Protein AF-A0A0G4L0I2-F1 (afdb_monomer_lite)

InterPro domains:
  IPR007081 RNA polymerase Rpb1, domain 5 [PF04998] (1-77)
  IPR015700 DNA-directed RNA polymerase III subunit RPC1 [PTHR48446] (1-106)

Structure (mmCIF, N/CA/C/O backbone):
data_AF-A0A0G4L0I2-F1
#
_entry.id   AF-A0A0G4L0I2-F1
#
loop_
_atom_site.group_PDB
_atom_site.id
_atom_site.type_symbol
_atom_site.label_atom_id
_atom_site.label_alt_id
_atom_site.label_comp_id
_atom_site.label_asym_id
_atom_site.label_entity_id
_atom_site.label_seq_id
_atom_site.pdbx_PDB_ins_code
_atom_site.Cartn_x
_atom_site.Cartn_y
_atom_site.Cartn_z
_atom_site.occupancy
_atom_site.B_iso_or_equiv
_atom_site.auth_seq_id
_atom_site.auth_comp_id
_atom_site.auth_asym_id
_atom_site.auth_atom_id
_atom_site.pdbx_PDB_model_num
ATOM 1 N N . MET A 1 1 ? -6.795 -8.796 22.411 1.00 74.06 1 MET A N 1
ATOM 2 C CA . MET A 1 1 ? -8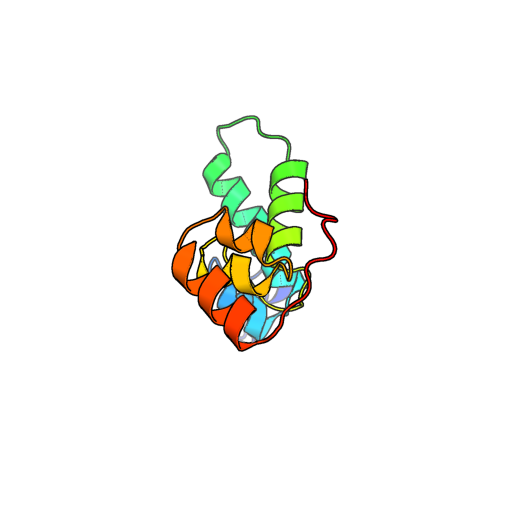.147 -9.149 21.919 1.00 74.06 1 MET A CA 1
ATOM 3 C C . MET A 1 1 ? -8.800 -10.275 22.718 1.00 74.06 1 MET A C 1
ATOM 5 O O . MET A 1 1 ? -9.973 -10.147 23.015 1.00 74.06 1 MET A O 1
ATOM 9 N N . ASN A 1 2 ? -8.076 -11.324 23.131 1.00 85.50 2 ASN A N 1
ATOM 10 C CA . ASN A 1 2 ? -8.668 -12.473 23.847 1.00 85.50 2 ASN A CA 1
ATOM 11 C C . ASN A 1 2 ? -8.648 -12.351 25.385 1.00 85.50 2 ASN A C 1
ATOM 13 O O . ASN A 1 2 ? -8.738 -13.355 26.085 1.00 85.50 2 ASN A O 1
ATOM 17 N N . THR A 1 3 ? -8.479 -11.140 25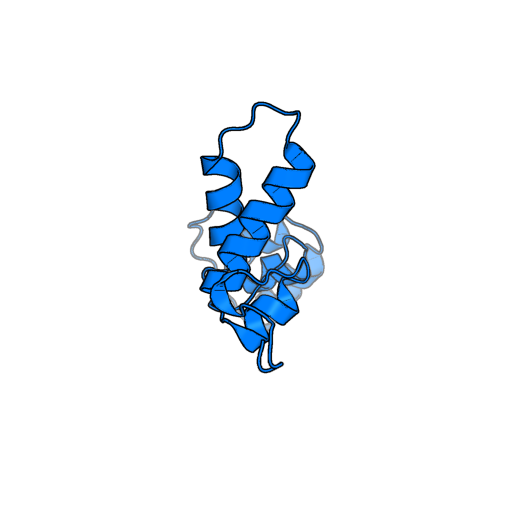.915 1.00 91.44 3 THR A N 1
ATOM 18 C CA . THR A 1 3 ? -8.405 -10.899 27.361 1.00 91.44 3 THR A CA 1
ATOM 19 C C . THR A 1 3 ? -9.791 -10.564 27.894 1.00 91.44 3 THR A C 1
ATOM 21 O O . THR A 1 3 ? -10.479 -9.714 27.330 1.00 91.44 3 THR A O 1
ATOM 24 N N . GLU A 1 4 ? -10.193 -11.208 28.987 1.00 90.62 4 GLU A N 1
ATOM 25 C CA . GLU A 1 4 ? -11.480 -10.957 29.635 1.00 90.62 4 GLU A CA 1
ATOM 26 C C . GLU A 1 4 ? -11.592 -9.487 30.080 1.00 90.62 4 GLU A C 1
ATOM 28 O O . GLU A 1 4 ? -10.661 -8.924 30.656 1.00 90.62 4 GLU A O 1
ATOM 33 N N . GLY A 1 5 ? -12.717 -8.844 29.755 1.00 92.19 5 GLY A N 1
ATOM 34 C CA . GLY A 1 5 ? -12.946 -7.415 30.005 1.00 92.19 5 GLY A CA 1
ATOM 35 C C . GLY A 1 5 ? -12.460 -6.459 28.905 1.00 92.19 5 GLY A C 1
ATOM 36 O O . GLY A 1 5 ? -12.729 -5.264 29.003 1.00 92.19 5 GLY A O 1
ATOM 37 N N . VAL A 1 6 ? -11.798 -6.947 27.846 1.00 92.25 6 VAL A N 1
ATOM 38 C CA . VAL A 1 6 ? -11.371 -6.125 26.695 1.00 92.25 6 VAL A CA 1
ATOM 39 C C . VAL A 1 6 ? -12.318 -6.317 25.507 1.00 92.25 6 VAL A C 1
ATOM 41 O O . VAL A 1 6 ? -12.531 -7.437 25.048 1.00 92.25 6 VAL A O 1
ATOM 44 N N . ASP A 1 7 ? -12.843 -5.218 24.956 1.00 91.75 7 ASP A N 1
ATOM 45 C CA . ASP A 1 7 ? -13.634 -5.240 23.718 1.00 91.75 7 ASP A CA 1
ATOM 46 C C . ASP A 1 7 ? -12.712 -5.325 22.490 1.00 91.75 7 ASP A C 1
ATOM 48 O O . ASP A 1 7 ? -12.191 -4.324 21.984 1.00 91.75 7 ASP A O 1
ATOM 52 N N . GLY A 1 8 ? -12.507 -6.549 21.999 1.00 88.94 8 GLY A N 1
ATOM 53 C CA . GLY A 1 8 ? -11.671 -6.815 20.829 1.00 88.94 8 GLY A CA 1
ATOM 54 C C . GLY A 1 8 ? -12.153 -6.133 19.544 1.00 88.94 8 GLY A C 1
ATOM 55 O O . GLY A 1 8 ? -11.326 -5.855 18.683 1.00 88.94 8 GLY A O 1
ATOM 56 N N . THR A 1 9 ? -13.446 -5.805 19.422 1.00 88.19 9 THR A N 1
ATOM 57 C CA . THR A 1 9 ? -14.007 -5.191 18.201 1.00 88.19 9 THR A CA 1
ATOM 58 C C . THR A 1 9 ? -13.676 -3.708 18.060 1.00 88.19 9 THR A C 1
ATOM 60 O O . THR A 1 9 ? -13.738 -3.165 16.960 1.00 88.19 9 THR A O 1
ATOM 63 N N . LYS A 1 10 ? -13.301 -3.056 19.166 1.00 89.12 10 LYS A N 1
ATOM 64 C CA . LYS A 1 10 ? -12.934 -1.633 19.216 1.00 89.12 10 LYS A CA 1
ATOM 65 C C . LYS A 1 10 ? -11.447 -1.398 19.447 1.00 89.12 10 LYS A C 1
ATOM 67 O O . LYS A 1 10 ? -11.019 -0.254 19.555 1.00 89.12 10 LYS A O 1
ATOM 72 N N . THR A 1 11 ? -10.665 -2.465 19.577 1.00 91.56 11 THR A N 1
ATOM 73 C CA . THR A 1 11 ? -9.225 -2.347 19.799 1.00 91.56 11 THR A CA 1
ATOM 74 C C . THR A 1 11 ? -8.534 -1.991 18.480 1.00 91.56 11 THR A C 1
ATOM 76 O O . THR A 1 11 ? -8.728 -2.686 17.486 1.00 91.56 11 THR A O 1
ATOM 79 N N . SER A 1 12 ? -7.707 -0.945 18.480 1.00 91.19 12 SER A N 1
ATOM 80 C CA . SER A 1 12 ? -6.862 -0.540 17.350 1.00 91.19 12 SER A CA 1
ATOM 81 C C . SER A 1 12 ? -5.372 -0.636 17.706 1.00 91.19 12 SER A C 1
ATOM 83 O O . SER A 1 12 ? -5.000 -0.738 18.876 1.00 91.19 12 SER A O 1
ATOM 85 N N . THR A 1 13 ? -4.515 -0.637 16.685 1.00 93.12 13 THR A N 1
ATOM 86 C CA . THR A 1 13 ? -3.051 -0.565 16.803 1.00 93.12 13 THR A CA 1
ATOM 87 C C . THR A 1 13 ? -2.534 0.422 15.762 1.00 93.12 13 THR A C 1
ATOM 89 O O . THR A 1 13 ? -3.086 0.491 14.663 1.00 93.12 13 THR A O 1
ATOM 92 N N . ASN A 1 14 ? -1.472 1.153 16.097 1.00 93.62 14 ASN A N 1
ATOM 93 C CA . ASN A 1 14 ? -0.757 2.021 15.159 1.00 93.62 14 ASN A CA 1
ATOM 94 C C . ASN A 1 14 ? 0.280 1.246 14.322 1.00 93.62 14 ASN A C 1
ATOM 96 O O . ASN A 1 14 ? 0.902 1.783 13.405 1.00 93.62 14 ASN A O 1
ATOM 100 N N . ASN A 1 15 ? 0.489 -0.040 14.620 1.00 95.56 15 ASN A N 1
ATOM 101 C CA . ASN A 1 15 ? 1.388 -0.889 13.860 1.00 95.56 15 ASN A CA 1
ATOM 102 C C . ASN A 1 15 ? 0.648 -1.555 12.691 1.00 95.56 15 ASN A C 1
ATOM 104 O O . ASN A 1 15 ? -0.029 -2.572 12.840 1.00 95.56 15 ASN A O 1
ATOM 108 N N . VAL A 1 16 ? 0.849 -1.006 11.493 1.00 95.00 16 VAL A N 1
ATOM 109 C CA . VAL A 1 16 ? 0.258 -1.509 10.241 1.00 95.00 16 VAL A CA 1
ATOM 110 C C . VAL A 1 16 ? 0.630 -2.970 9.956 1.00 95.00 16 VAL A C 1
ATOM 112 O O . VAL A 1 16 ? -0.193 -3.730 9.447 1.00 95.00 16 VAL A O 1
ATOM 115 N N . MET A 1 17 ? 1.858 -3.385 10.280 1.00 95.25 17 MET A N 1
ATOM 116 C CA . MET A 1 17 ? 2.315 -4.754 10.014 1.00 95.25 17 MET A CA 1
ATOM 117 C C . MET A 1 17 ? 1.644 -5.755 10.955 1.00 95.25 17 MET A C 1
ATOM 119 O O . MET A 1 17 ? 1.232 -6.824 10.519 1.00 95.25 17 MET A O 1
ATOM 123 N N . GLU A 1 18 ? 1.459 -5.382 12.221 1.00 95.00 18 GLU A N 1
ATOM 124 C CA . GLU A 1 18 ? 0.703 -6.188 13.183 1.00 95.00 18 GLU A CA 1
ATOM 125 C C . GLU A 1 18 ? -0.773 -6.297 12.778 1.00 95.00 18 GLU A C 1
ATOM 127 O O . GLU A 1 18 ? -1.337 -7.392 12.774 1.00 95.00 18 GLU A O 1
ATOM 132 N N . ALA A 1 19 ? -1.388 -5.183 12.363 1.00 94.56 19 ALA A N 1
ATOM 133 C CA . ALA A 1 19 ? -2.756 -5.183 11.852 1.00 94.56 19 ALA A CA 1
ATOM 134 C C . ALA A 1 19 ? -2.906 -6.125 10.646 1.00 94.56 19 ALA A C 1
ATOM 136 O O . ALA A 1 19 ? -3.855 -6.907 10.590 1.00 94.56 19 ALA A O 1
ATOM 137 N N . ARG A 1 20 ? -1.935 -6.117 9.722 1.00 95.44 20 ARG A N 1
ATOM 138 C CA . ARG A 1 20 ? -1.892 -7.052 8.589 1.00 95.44 20 ARG A CA 1
ATOM 139 C C . ARG A 1 20 ? -1.842 -8.507 9.051 1.00 95.44 20 ARG A C 1
ATOM 141 O O . ARG A 1 20 ? -2.571 -9.332 8.509 1.00 95.44 20 ARG A O 1
ATOM 148 N N . ASP A 1 21 ? -0.979 -8.819 10.012 1.00 95.00 21 ASP A N 1
ATOM 149 C CA . ASP A 1 21 ? -0.707 -10.198 10.423 1.00 95.00 21 ASP A CA 1
ATOM 150 C C . ASP A 1 21 ? -1.852 -10.803 11.257 1.00 95.00 21 ASP A C 1
ATOM 152 O O . ASP A 1 21 ? -2.107 -12.003 11.164 1.00 95.00 21 ASP A O 1
ATOM 156 N N . ILE A 1 22 ? -2.567 -9.985 12.039 1.00 94.31 22 ILE A N 1
ATOM 157 C CA . ILE A 1 22 ? -3.661 -10.441 12.912 1.00 94.31 22 ILE A CA 1
ATOM 158 C C . ILE A 1 22 ? -5.040 -10.307 12.253 1.00 94.31 22 ILE A C 1
ATOM 160 O O . ILE A 1 22 ? -5.868 -11.208 12.381 1.00 94.31 22 ILE A O 1
ATOM 164 N N . LEU A 1 23 ? -5.306 -9.188 11.570 1.00 93.69 23 LEU A N 1
ATOM 165 C CA . LEU A 1 23 ? -6.631 -8.840 11.034 1.00 93.69 23 LEU A CA 1
ATOM 166 C C . LEU A 1 23 ? -6.711 -8.907 9.501 1.00 93.69 23 LEU A C 1
ATOM 168 O O . LEU A 1 23 ? -7.809 -8.935 8.946 1.00 93.69 23 LEU A O 1
ATOM 172 N N . GLY A 1 24 ? -5.572 -8.957 8.807 1.00 95.50 24 GLY A N 1
ATOM 173 C CA . GLY A 1 24 ? -5.496 -9.067 7.351 1.00 95.50 24 GLY A CA 1
ATOM 174 C C . GLY A 1 24 ? -5.245 -7.743 6.623 1.00 95.50 24 GLY A C 1
ATOM 175 O O . GLY A 1 24 ? -5.124 -6.669 7.214 1.00 95.50 24 GLY A O 1
ATOM 176 N N . ILE A 1 25 ? -5.152 -7.826 5.292 1.00 96.56 25 ILE A N 1
ATOM 177 C CA . ILE A 1 25 ? -4.705 -6.708 4.446 1.00 96.56 25 ILE A CA 1
ATOM 178 C C . ILE A 1 25 ? -5.672 -5.514 4.445 1.00 96.56 25 ILE A C 1
ATOM 180 O O . ILE A 1 25 ? -5.227 -4.371 4.412 1.00 96.56 25 ILE A O 1
ATOM 184 N N . GLU A 1 26 ? -6.980 -5.755 4.554 1.00 96.06 26 GLU A N 1
ATOM 185 C CA . GLU A 1 26 ? -7.989 -4.685 4.554 1.00 96.06 26 GLU A CA 1
ATOM 186 C C . GLU A 1 26 ? -7.978 -3.878 5.860 1.00 96.06 26 GLU A C 1
ATOM 188 O O . GLU A 1 26 ? -8.175 -2.658 5.863 1.00 96.06 26 GLU A O 1
ATOM 193 N N . ALA A 1 27 ? -7.675 -4.548 6.976 1.00 94.94 27 ALA A N 1
ATOM 194 C CA . ALA A 1 27 ? -7.431 -3.874 8.242 1.00 94.94 27 ALA A CA 1
ATOM 195 C C . ALA A 1 27 ? -6.176 -3.001 8.140 1.00 94.94 27 ALA A C 1
ATOM 197 O O . ALA A 1 27 ? -6.232 -1.826 8.485 1.00 94.94 27 ALA A O 1
ATOM 198 N N . ALA A 1 28 ? -5.088 -3.526 7.565 1.00 96.31 28 ALA A N 1
ATOM 199 C CA . ALA A 1 28 ? -3.868 -2.754 7.337 1.00 96.31 28 ALA A CA 1
ATOM 200 C C . ALA A 1 28 ? -4.102 -1.528 6.436 1.00 96.31 28 ALA A C 1
ATOM 202 O O . ALA A 1 28 ? -3.618 -0.443 6.752 1.00 96.31 28 ALA A O 1
ATOM 203 N N . ARG A 1 29 ? -4.883 -1.664 5.354 1.00 96.62 29 ARG A N 1
ATOM 204 C CA . ARG A 1 29 ? -5.281 -0.551 4.473 1.00 96.62 29 ARG A CA 1
ATOM 205 C C . ARG A 1 29 ? -6.012 0.545 5.250 1.00 96.62 29 ARG A C 1
ATOM 207 O O . ARG A 1 29 ? -5.676 1.723 5.132 1.00 96.62 29 ARG A O 1
ATOM 214 N N . SER A 1 30 ? -6.978 0.149 6.076 1.00 95.19 30 SER A N 1
ATOM 215 C CA . SER A 1 30 ? -7.753 1.076 6.905 1.00 95.19 30 SER A CA 1
ATOM 216 C C . SER A 1 30 ? -6.881 1.758 7.964 1.00 95.19 30 SER A C 1
ATOM 218 O O . SER A 1 30 ? -6.994 2.968 8.147 1.00 95.19 30 SER A O 1
ATOM 220 N N . THR A 1 31 ? -5.965 1.018 8.599 1.00 95.88 31 THR A N 1
ATOM 221 C CA . THR A 1 31 ? -4.980 1.571 9.538 1.00 95.88 31 THR A CA 1
ATOM 222 C C . THR A 1 31 ? -4.084 2.600 8.851 1.00 95.88 31 THR A C 1
ATOM 224 O O . THR A 1 31 ? -3.955 3.702 9.360 1.00 95.88 31 THR A O 1
ATOM 227 N N . ILE A 1 32 ? -3.534 2.315 7.662 1.00 95.56 32 ILE A N 1
ATOM 228 C CA . ILE A 1 32 ? -2.704 3.281 6.913 1.00 95.56 32 ILE A CA 1
ATOM 229 C C . ILE A 1 32 ? -3.475 4.581 6.652 1.00 95.56 32 ILE A C 1
ATOM 231 O O . ILE A 1 32 ? -2.960 5.665 6.916 1.00 95.56 32 ILE A O 1
ATOM 235 N N . ALA A 1 33 ? -4.706 4.486 6.143 1.00 94.44 33 ALA A N 1
ATOM 236 C CA . ALA A 1 33 ? -5.510 5.668 5.840 1.00 94.44 33 ALA A CA 1
ATOM 237 C C . ALA A 1 33 ? -5.830 6.492 7.099 1.00 94.44 33 ALA A C 1
ATOM 239 O O . ALA A 1 33 ? -5.817 7.722 7.041 1.00 94.44 33 ALA A O 1
ATOM 240 N N . HIS A 1 34 ? -6.095 5.822 8.223 1.00 93.69 34 HIS A N 1
ATOM 241 C CA . HIS A 1 34 ? -6.361 6.472 9.502 1.00 93.69 34 HIS A CA 1
ATOM 242 C C . HIS A 1 34 ? -5.124 7.193 10.043 1.00 93.69 34 HIS A C 1
ATOM 244 O O . HIS A 1 34 ? -5.194 8.392 10.285 1.00 93.69 34 HIS A O 1
ATOM 250 N N . GLU A 1 35 ? -3.986 6.503 10.139 1.00 94.44 35 GLU A N 1
ATOM 251 C CA . GLU A 1 35 ? -2.738 7.059 10.679 1.00 94.44 35 GLU A CA 1
ATOM 252 C C . GLU A 1 35 ? -2.239 8.250 9.850 1.00 94.44 35 GLU A C 1
ATOM 254 O O . GLU A 1 35 ? -1.837 9.276 10.397 1.00 94.44 35 GLU A O 1
ATOM 259 N N . ILE A 1 36 ? -2.302 8.164 8.514 1.00 92.88 36 ILE A N 1
ATOM 260 C CA . ILE A 1 36 ? -1.930 9.302 7.663 1.00 92.88 36 ILE A CA 1
ATOM 261 C C . ILE A 1 36 ? -2.921 10.457 7.861 1.00 92.88 36 ILE A C 1
ATOM 263 O O . ILE A 1 36 ? -2.501 11.609 7.925 1.00 92.88 36 ILE A O 1
ATOM 267 N N . GLY A 1 37 ? -4.217 10.164 7.994 1.00 91.50 37 GLY A N 1
ATOM 268 C CA . GLY A 1 37 ? -5.237 11.168 8.295 1.00 91.50 37 GLY A CA 1
ATOM 269 C C . GLY A 1 37 ? -4.996 11.887 9.624 1.00 91.50 37 GLY A C 1
ATOM 270 O O . GLY A 1 37 ? -5.116 13.107 9.674 1.00 91.50 37 GLY A O 1
ATOM 271 N N . GLU A 1 38 ? -4.597 11.164 10.674 1.00 91.81 38 GLU A N 1
ATOM 272 C CA . GLU A 1 38 ? -4.261 11.761 11.973 1.00 91.81 38 GLU A CA 1
ATOM 273 C C . GLU A 1 38 ? -3.038 12.683 11.882 1.00 91.81 38 GLU A C 1
ATOM 275 O O . GLU A 1 38 ? -3.052 13.785 12.428 1.00 91.81 38 GLU A O 1
ATOM 280 N N . VAL A 1 39 ? -2.001 12.284 11.137 1.00 91.25 39 VAL A N 1
ATOM 281 C CA . VAL A 1 39 ? -0.802 13.117 10.927 1.00 91.25 39 VAL A CA 1
ATOM 282 C C . VAL A 1 39 ? -1.107 14.355 10.079 1.00 91.25 39 VAL A C 1
ATOM 284 O O . VAL A 1 39 ? -0.520 15.416 10.292 1.00 91.25 39 VAL A O 1
ATOM 287 N N . MET A 1 40 ? -2.013 14.234 9.110 1.00 87.69 40 MET A N 1
ATOM 288 C CA . MET A 1 40 ? -2.359 15.308 8.178 1.00 87.69 40 MET A CA 1
ATOM 289 C C . MET A 1 40 ? -3.475 16.231 8.691 1.00 87.69 40 MET A C 1
ATOM 291 O O . MET A 1 40 ? -3.833 17.160 7.980 1.00 87.69 40 MET A O 1
ATOM 295 N N . GLY A 1 41 ? -4.015 16.010 9.896 1.00 76.50 41 GLY A N 1
ATOM 296 C CA . GLY A 1 41 ? -5.316 16.532 10.343 1.00 76.50 41 GLY A CA 1
ATOM 297 C C . GLY A 1 41 ? -5.555 18.048 10.260 1.00 76.50 41 GLY A C 1
ATOM 298 O O . GLY A 1 41 ? -6.689 18.457 10.034 1.00 76.50 41 GLY A O 1
ATOM 299 N N . ASP A 1 42 ? -4.523 18.886 10.386 1.00 78.81 42 ASP A N 1
ATOM 300 C CA . ASP A 1 42 ? -4.667 20.349 10.242 1.00 78.81 42 ASP A CA 1
ATOM 301 C C . ASP A 1 42 ? -4.603 20.830 8.780 1.00 78.81 42 ASP A C 1
ATOM 303 O O . ASP A 1 42 ? -4.810 22.009 8.485 1.00 78.81 42 ASP A O 1
ATOM 307 N N . MET A 1 43 ? -4.297 19.932 7.844 1.00 79.50 43 MET A N 1
ATOM 308 C CA . MET A 1 43 ? -4.277 20.207 6.415 1.00 79.50 43 MET A CA 1
ATOM 309 C C . MET A 1 43 ? -5.601 19.741 5.809 1.00 79.50 43 MET A C 1
ATOM 311 O O . MET A 1 43 ? -5.959 18.571 5.903 1.00 79.50 43 MET A O 1
ATOM 315 N N . ASP A 1 44 ? -6.321 20.661 5.164 1.00 83.44 44 ASP A N 1
ATOM 316 C CA . ASP A 1 44 ? -7.607 20.430 4.486 1.00 83.44 44 ASP A CA 1
ATOM 317 C C . ASP A 1 44 ? -7.425 19.591 3.200 1.00 83.44 44 ASP A C 1
ATOM 319 O O . ASP A 1 44 ? -7.622 20.049 2.074 1.00 83.44 44 ASP A O 1
ATOM 323 N N . ILE A 1 45 ? -6.926 18.364 3.364 1.00 89.00 45 ILE A N 1
ATOM 324 C CA . ILE A 1 45 ? -6.659 17.400 2.300 1.00 89.00 45 ILE A CA 1
ATOM 325 C C . ILE A 1 45 ? -7.887 16.511 2.145 1.00 89.00 45 ILE A C 1
ATOM 327 O O . ILE A 1 45 ? -8.377 15.916 3.104 1.00 89.00 45 ILE A O 1
ATOM 331 N N . ASP A 1 46 ? -8.353 16.358 0.907 1.00 90.75 46 ASP A N 1
ATOM 332 C CA . ASP A 1 46 ? -9.474 15.473 0.615 1.00 90.75 46 ASP A CA 1
ATOM 333 C C . ASP A 1 46 ? -9.147 14.012 1.014 1.00 90.75 46 ASP A C 1
ATOM 335 O O . ASP A 1 46 ? -8.129 13.465 0.561 1.00 90.75 46 ASP A O 1
ATOM 339 N N . PRO A 1 47 ? -10.013 13.334 1.797 1.00 88.31 47 PRO A N 1
ATOM 340 C CA . PRO A 1 47 ? -9.802 11.953 2.236 1.00 88.31 47 PRO A CA 1
ATOM 341 C C . PRO A 1 47 ? -9.541 10.958 1.098 1.00 88.31 47 PRO A C 1
ATOM 343 O O . PRO A 1 47 ? -8.879 9.937 1.305 1.00 88.31 47 PRO A O 1
ATOM 346 N N . ARG A 1 48 ? -10.015 11.252 -0.121 1.00 92.44 48 ARG A N 1
ATOM 347 C CA . ARG A 1 48 ? -9.800 10.416 -1.311 1.00 92.44 48 ARG A CA 1
ATOM 348 C C . ARG A 1 48 ? -8.321 10.243 -1.647 1.00 92.44 48 ARG A C 1
ATOM 350 O O . ARG A 1 48 ? -7.941 9.190 -2.151 1.00 92.44 48 ARG A O 1
ATOM 357 N N . HIS A 1 49 ? -7.472 11.224 -1.341 1.00 92.38 49 HIS A N 1
ATOM 358 C CA . HIS A 1 49 ? -6.029 11.107 -1.562 1.00 92.38 49 HIS A CA 1
ATOM 359 C C . HIS A 1 49 ? -5.390 10.071 -0.631 1.00 92.38 49 HIS A C 1
ATOM 361 O O . HIS A 1 49 ? -4.547 9.287 -1.064 1.00 92.38 49 HIS A O 1
ATOM 367 N N . MET A 1 50 ? -5.810 10.043 0.636 1.00 92.38 50 MET A N 1
ATOM 368 C CA . MET A 1 50 ? -5.275 9.114 1.637 1.00 92.38 50 MET A CA 1
ATOM 369 C C . MET A 1 50 ? -5.767 7.693 1.383 1.00 92.38 50 MET A C 1
ATOM 371 O O . MET A 1 50 ? -4.992 6.744 1.475 1.00 92.38 50 MET A O 1
ATOM 375 N N . GLN A 1 51 ? -7.030 7.559 0.973 1.00 93.06 51 GLN A N 1
ATOM 376 C CA . GLN A 1 51 ? -7.593 6.282 0.539 1.00 93.06 51 GLN A CA 1
ATOM 377 C C . GLN A 1 51 ? -6.847 5.729 -0.678 1.00 93.06 51 GLN A C 1
ATOM 379 O O . GLN A 1 51 ? -6.393 4.591 -0.635 1.00 93.06 51 GLN A O 1
ATOM 384 N N . LEU A 1 52 ? -6.622 6.549 -1.711 1.00 94.69 52 LEU A N 1
ATOM 385 C CA . LEU A 1 52 ? -5.876 6.128 -2.897 1.00 94.69 52 LEU A CA 1
ATOM 386 C C . LEU A 1 52 ? -4.454 5.668 -2.548 1.00 94.69 52 LEU A C 1
ATOM 388 O O . LEU A 1 52 ? -3.981 4.661 -3.071 1.00 94.69 52 LEU A O 1
ATOM 392 N N . LEU A 1 53 ? -3.766 6.392 -1.663 1.00 94.00 53 LEU A N 1
ATOM 393 C CA . LEU A 1 53 ? -2.430 6.011 -1.214 1.00 94.00 53 LEU A CA 1
ATOM 394 C C . LEU A 1 53 ? -2.446 4.666 -0.473 1.00 94.00 53 LEU A C 1
ATOM 396 O O . LEU A 1 53 ? -1.627 3.797 -0.775 1.00 94.00 53 LEU A O 1
ATOM 400 N N . ALA A 1 54 ? -3.391 4.468 0.448 1.00 94.81 54 ALA A N 1
ATOM 401 C CA . ALA A 1 54 ? -3.543 3.209 1.171 1.00 94.81 54 ALA A CA 1
ATOM 402 C C . ALA A 1 54 ? -3.844 2.030 0.226 1.00 94.81 54 ALA A C 1
ATOM 404 O O . ALA A 1 54 ? -3.268 0.950 0.386 1.00 94.81 54 ALA A O 1
ATOM 405 N N . ASP A 1 55 ? -4.674 2.244 -0.797 1.00 94.88 55 ASP A N 1
ATOM 406 C CA . ASP A 1 55 ? -4.994 1.237 -1.813 1.00 94.88 55 ASP A CA 1
ATOM 407 C C . ASP A 1 55 ? -3.743 0.861 -2.626 1.00 94.88 55 ASP A C 1
ATOM 409 O O . ASP A 1 55 ? -3.417 -0.318 -2.782 1.00 94.88 55 ASP A O 1
ATOM 413 N N . VAL A 1 56 ? -2.968 1.853 -3.082 1.00 93.31 56 VAL A N 1
ATOM 414 C CA . VAL A 1 56 ? -1.709 1.627 -3.819 1.00 93.31 56 VAL A CA 1
ATOM 415 C C . VAL A 1 56 ? -0.670 0.896 -2.964 1.00 93.31 56 VAL A C 1
ATOM 417 O O . VAL A 1 56 ? 0.103 0.093 -3.483 1.00 93.31 56 VAL A O 1
ATOM 420 N N . MET A 1 57 ? -0.653 1.123 -1.654 1.00 94.31 57 MET A N 1
ATOM 421 C CA . MET A 1 57 ? 0.251 0.418 -0.745 1.00 94.31 57 MET A CA 1
ATOM 422 C C . MET A 1 57 ? -0.162 -1.034 -0.469 1.00 94.31 57 MET A C 1
ATOM 424 O O . MET A 1 57 ? 0.667 -1.793 0.025 1.00 94.31 57 MET A O 1
ATOM 428 N N . THR A 1 58 ? -1.402 -1.444 -0.766 1.00 94.69 58 THR A N 1
ATOM 429 C CA . THR A 1 58 ? -1.952 -2.742 -0.320 1.00 94.69 58 THR A CA 1
ATOM 430 C C . THR A 1 58 ? -2.545 -3.626 -1.425 1.00 94.69 58 THR A C 1
ATOM 432 O O . THR A 1 58 ? -2.777 -4.812 -1.186 1.00 94.69 58 THR A O 1
ATOM 435 N N . TYR A 1 59 ? -2.727 -3.125 -2.655 1.00 93.19 59 TYR A N 1
ATOM 436 C CA . TYR A 1 59 ? -3.422 -3.852 -3.736 1.00 93.19 59 TYR A CA 1
ATOM 437 C C . TYR A 1 59 ? -2.807 -5.207 -4.131 1.00 93.19 59 TYR A C 1
ATOM 439 O O . TYR A 1 59 ? -3.510 -6.058 -4.672 1.00 93.19 59 TYR A O 1
ATOM 447 N N . LYS A 1 60 ? -1.507 -5.436 -3.884 1.00 90.75 60 LYS A N 1
ATOM 448 C CA . LYS A 1 60 ? -0.842 -6.726 -4.166 1.00 90.75 60 LYS A CA 1
ATOM 449 C C . LYS A 1 60 ? -1.055 -7.785 -3.075 1.00 90.75 60 LYS A C 1
ATOM 451 O O . LYS A 1 60 ? -0.506 -8.877 -3.184 1.00 90.75 60 LYS A O 1
ATOM 456 N N . GLY A 1 61 ? -1.827 -7.485 -2.029 1.00 90.19 61 GLY A N 1
ATOM 457 C CA . GLY A 1 61 ? -2.048 -8.395 -0.899 1.00 90.19 61 GLY A CA 1
ATOM 458 C C . GLY A 1 61 ? -0.934 -8.370 0.154 1.00 90.19 61 GLY A C 1
ATOM 459 O O . GLY A 1 61 ? -1.002 -9.096 1.141 1.00 90.19 61 GLY A O 1
ATOM 460 N N . GLU A 1 62 ? 0.072 -7.516 -0.020 1.00 92.19 62 GLU A N 1
ATOM 461 C CA . GLU A 1 62 ? 1.103 -7.217 0.971 1.00 92.19 62 GLU A CA 1
ATOM 462 C C . GLU A 1 62 ? 1.238 -5.699 1.136 1.00 92.19 62 GLU A C 1
ATOM 464 O O . GLU A 1 62 ? 0.911 -4.937 0.228 1.00 92.19 62 GLU A O 1
ATOM 469 N N . VAL A 1 63 ? 1.713 -5.258 2.303 1.00 93.31 63 VAL A N 1
ATOM 470 C CA . VAL A 1 63 ? 1.966 -3.838 2.573 1.00 93.31 63 VAL A CA 1
ATOM 471 C C . VAL A 1 63 ? 3.298 -3.453 1.934 1.00 93.31 63 VAL A C 1
ATOM 473 O O . VAL A 1 63 ? 4.368 -3.844 2.403 1.00 93.31 63 VAL A O 1
ATOM 476 N N . LEU A 1 64 ? 3.226 -2.687 0.851 1.00 92.81 64 LEU A N 1
ATOM 477 C CA . LEU A 1 64 ? 4.370 -2.177 0.109 1.00 92.81 64 LEU A CA 1
ATOM 478 C C . LEU A 1 64 ? 4.573 -0.696 0.433 1.00 92.81 64 LEU A C 1
ATOM 480 O O . LEU A 1 64 ? 3.729 0.148 0.142 1.00 92.81 64 LEU A O 1
ATOM 484 N N . GLY A 1 65 ? 5.721 -0.369 1.025 1.00 89.44 65 GLY A N 1
ATOM 485 C CA . GLY A 1 65 ? 6.089 1.021 1.296 1.00 89.44 65 GLY A CA 1
ATOM 486 C C . GLY A 1 65 ? 6.409 1.804 0.019 1.00 89.44 65 GLY A C 1
ATOM 487 O O . GLY A 1 65 ? 6.931 1.246 -0.945 1.00 89.44 65 GLY A O 1
ATOM 488 N N . ILE A 1 66 ? 6.197 3.122 0.034 1.00 89.06 66 ILE A N 1
ATOM 489 C CA . ILE A 1 66 ? 6.602 4.027 -1.056 1.00 89.06 66 ILE A CA 1
ATOM 490 C C . ILE A 1 66 ? 8.103 4.330 -0.944 1.00 89.06 66 ILE A C 1
ATOM 492 O O . ILE A 1 66 ? 8.541 5.417 -0.586 1.00 89.06 66 ILE A O 1
ATOM 496 N N . THR A 1 67 ? 8.912 3.304 -1.187 1.00 87.25 67 THR A N 1
ATOM 497 C CA . THR A 1 67 ? 10.379 3.369 -1.205 1.00 87.25 67 THR A CA 1
ATOM 498 C C . THR A 1 67 ? 10.893 2.656 -2.449 1.00 87.25 67 THR A C 1
ATOM 500 O O . THR A 1 67 ? 10.159 1.881 -3.063 1.00 87.25 67 THR A O 1
ATOM 503 N N . ARG A 1 68 ? 12.176 2.824 -2.789 1.00 80.69 68 ARG A N 1
ATOM 504 C CA . ARG A 1 68 ? 12.820 2.109 -3.910 1.00 80.69 68 ARG A CA 1
ATOM 505 C C . ARG A 1 68 ? 12.599 0.588 -3.899 1.00 80.69 68 ARG A C 1
ATOM 507 O O . ARG A 1 68 ? 12.470 -0.041 -4.946 1.00 80.69 68 ARG A O 1
ATOM 514 N N . PHE A 1 69 ? 12.513 -0.015 -2.713 1.00 82.62 69 PHE A N 1
ATOM 515 C CA . PHE A 1 69 ? 12.303 -1.457 -2.558 1.00 82.62 69 PHE A CA 1
AT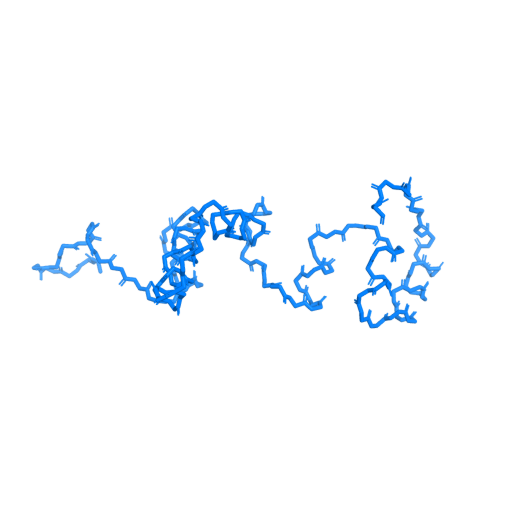OM 516 C C . PHE A 1 69 ? 10.833 -1.866 -2.693 1.00 82.62 69 PHE A C 1
ATOM 518 O O . PHE A 1 69 ? 10.549 -2.977 -3.126 1.00 82.62 69 PHE A O 1
ATOM 525 N N . GLY A 1 70 ? 9.897 -0.990 -2.323 1.00 82.94 70 GLY A N 1
ATOM 526 C CA . GLY A 1 70 ? 8.470 -1.261 -2.497 1.00 82.94 70 GLY A CA 1
ATOM 527 C C . GLY A 1 70 ? 7.997 -0.977 -3.921 1.00 82.94 70 GLY A C 1
ATOM 528 O O . GLY A 1 70 ? 7.297 -1.799 -4.502 1.00 82.94 70 GLY A O 1
ATOM 529 N N . LEU A 1 71 ? 8.459 0.114 -4.540 1.00 82.81 71 LEU A N 1
ATOM 530 C CA . LEU A 1 71 ? 8.097 0.480 -5.916 1.00 82.81 71 LEU A CA 1
ATOM 531 C C . LEU A 1 71 ? 8.575 -0.545 -6.949 1.00 82.81 71 LEU A C 1
ATOM 533 O O . LEU A 1 71 ? 7.822 -0.882 -7.863 1.00 82.81 71 LEU A O 1
ATOM 537 N N . SER A 1 72 ? 9.773 -1.106 -6.759 1.00 80.75 72 SER A N 1
ATOM 538 C CA . SER A 1 72 ? 10.299 -2.200 -7.593 1.00 80.75 72 SER A CA 1
ATOM 539 C C . SER A 1 72 ? 9.491 -3.495 -7.499 1.00 80.75 72 SER A C 1
ATOM 541 O O . SER A 1 72 ? 9.551 -4.310 -8.413 1.00 80.75 72 SER A O 1
ATOM 543 N N . LYS A 1 73 ? 8.702 -3.678 -6.432 1.00 80.88 73 LYS A N 1
ATOM 544 C CA . LYS A 1 73 ? 7.731 -4.772 -6.316 1.00 80.88 73 LYS A CA 1
ATOM 545 C C . LYS A 1 73 ? 6.346 -4.405 -6.840 1.00 80.88 73 LYS A C 1
ATOM 547 O O . LYS A 1 73 ? 5.570 -5.304 -7.151 1.00 80.88 73 LYS A O 1
ATOM 552 N N . MET A 1 74 ? 6.005 -3.119 -6.934 1.00 78.81 74 MET A N 1
ATOM 553 C CA . MET A 1 74 ? 4.701 -2.659 -7.426 1.00 78.81 74 MET A CA 1
ATOM 554 C C . MET A 1 74 ? 4.615 -2.708 -8.956 1.00 78.81 74 MET A C 1
ATOM 556 O O . MET A 1 74 ? 3.617 -3.193 -9.495 1.00 78.81 74 MET A O 1
ATOM 560 N N . ARG A 1 75 ? 5.650 -2.237 -9.659 1.00 78.25 75 ARG A N 1
ATOM 561 C CA . ARG A 1 75 ? 5.625 -2.055 -11.119 1.00 78.25 75 ARG A CA 1
ATOM 562 C C . ARG A 1 75 ? 6.612 -2.966 -11.836 1.00 78.25 75 ARG A C 1
ATOM 564 O O . ARG A 1 75 ? 7.703 -3.203 -11.334 1.00 78.25 75 ARG A O 1
ATOM 571 N N . ASP A 1 76 ? 6.241 -3.390 -13.042 1.00 76.50 76 ASP A N 1
ATOM 572 C CA . ASP A 1 76 ? 7.047 -4.315 -13.852 1.00 76.50 76 ASP A CA 1
ATOM 573 C C . ASP A 1 76 ? 7.825 -3.623 -14.991 1.00 76.50 76 ASP A C 1
ATOM 575 O O . ASP A 1 76 ? 8.702 -4.237 -15.599 1.00 76.50 76 ASP A O 1
ATOM 579 N N . SER A 1 77 ? 7.538 -2.347 -15.285 1.00 85.69 77 SER A N 1
ATOM 580 C CA . SER A 1 77 ? 8.221 -1.591 -16.348 1.00 85.69 77 SER A CA 1
ATOM 581 C C . SER A 1 77 ? 9.645 -1.219 -15.934 1.00 85.69 77 SER A C 1
ATOM 583 O O . SER A 1 77 ? 9.865 -0.495 -14.964 1.00 85.69 77 SER A O 1
ATOM 585 N N . VAL A 1 78 ? 10.623 -1.683 -16.711 1.00 87.12 78 VAL A N 1
ATOM 586 C CA . VAL A 1 78 ? 12.048 -1.421 -16.486 1.00 87.12 78 VAL A CA 1
ATOM 587 C C . VAL A 1 78 ? 12.353 0.059 -16.655 1.00 87.12 78 VAL A C 1
ATOM 589 O O . VAL A 1 78 ? 13.050 0.629 -15.821 1.00 87.12 78 VAL A O 1
ATOM 592 N N . LEU A 1 79 ? 11.841 0.684 -17.719 1.00 88.56 79 LEU A N 1
ATOM 593 C CA . LEU A 1 79 ? 12.126 2.091 -18.008 1.00 88.56 79 LEU A CA 1
ATOM 594 C C . LEU A 1 79 ? 11.546 2.999 -16.924 1.00 88.56 79 LEU A C 1
ATOM 596 O O . LEU A 1 79 ? 12.195 3.946 -16.482 1.00 88.56 79 LEU A O 1
ATOM 600 N N . GLN A 1 80 ? 10.355 2.661 -16.435 1.00 86.12 80 GLN A N 1
ATOM 601 C CA . GLN A 1 80 ? 9.731 3.387 -15.345 1.00 86.12 80 GLN A CA 1
ATOM 602 C C . GLN A 1 80 ? 10.471 3.201 -14.018 1.00 86.12 80 GLN A C 1
ATOM 604 O O . GLN A 1 80 ? 10.652 4.173 -13.290 1.00 86.12 80 GLN A O 1
ATOM 609 N N . LEU A 1 81 ? 10.941 1.993 -13.704 1.00 84.94 81 LEU A N 1
ATOM 610 C CA . LEU A 1 81 ? 11.758 1.763 -12.508 1.00 84.94 81 LEU A CA 1
ATOM 611 C C . LEU A 1 81 ? 13.105 2.486 -12.598 1.00 84.94 81 LEU A C 1
ATOM 613 O O . LEU A 1 81 ? 13.517 3.131 -11.644 1.00 84.94 81 LEU A O 1
ATOM 617 N N . ALA A 1 82 ? 13.752 2.464 -13.764 1.00 86.50 82 ALA A N 1
ATOM 618 C CA . ALA A 1 82 ? 15.014 3.158 -14.002 1.00 86.50 82 ALA A CA 1
ATOM 619 C C . ALA A 1 82 ? 14.896 4.691 -13.867 1.00 86.50 82 ALA A C 1
ATOM 621 O O . ALA A 1 82 ? 15.897 5.356 -13.589 1.00 86.50 82 ALA A O 1
ATOM 622 N N . SER A 1 83 ? 13.689 5.248 -14.033 1.00 86.69 83 SER A N 1
ATOM 623 C CA . SER A 1 83 ? 13.406 6.671 -13.804 1.00 86.69 83 SER A CA 1
ATOM 624 C C . SER A 1 83 ? 13.399 7.070 -12.321 1.00 86.69 83 SER A C 1
ATOM 626 O O . SER A 1 83 ? 13.548 8.252 -12.012 1.00 86.69 83 SER A O 1
ATOM 628 N N . PHE A 1 84 ? 13.267 6.107 -11.399 1.00 80.38 84 PHE A N 1
ATOM 629 C CA . PHE A 1 84 ? 13.173 6.359 -9.964 1.00 80.38 84 PHE A CA 1
ATOM 630 C C . PHE A 1 84 ? 14.253 5.600 -9.185 1.00 80.38 84 PHE A C 1
ATOM 632 O O . PHE A 1 84 ? 14.063 4.457 -8.781 1.00 80.38 84 PHE A O 1
ATOM 639 N N . GLU A 1 85 ? 15.365 6.292 -8.916 1.00 76.44 85 GLU A N 1
ATOM 640 C CA . GLU A 1 85 ? 16.561 5.761 -8.242 1.00 76.44 85 GLU A CA 1
ATOM 641 C C . GLU A 1 85 ? 17.208 4.540 -8.952 1.00 76.44 85 GLU A C 1
ATOM 643 O O . GLU A 1 85 ? 16.594 3.829 -9.736 1.00 76.44 85 GLU A O 1
ATOM 648 N N . LYS A 1 86 ? 18.508 4.291 -8.712 1.00 81.06 86 LYS A N 1
ATOM 649 C CA . LYS A 1 86 ? 19.234 3.085 -9.191 1.00 81.06 86 LYS A CA 1
ATOM 650 C C . LYS A 1 86 ? 19.082 2.752 -10.694 1.00 81.06 86 LYS A C 1
ATOM 652 O O . LYS A 1 86 ? 19.003 1.587 -11.083 1.00 81.06 86 LYS A O 1
ATOM 657 N N . THR A 1 87 ? 19.128 3.764 -11.560 1.00 87.50 87 THR A N 1
ATOM 658 C CA . THR A 1 87 ? 19.021 3.612 -13.024 1.00 87.50 87 THR A CA 1
ATOM 659 C C . THR A 1 87 ? 19.955 2.543 -13.619 1.00 87.50 87 THR A C 1
ATOM 661 O O . THR A 1 87 ? 19.464 1.715 -14.386 1.00 87.50 87 THR A O 1
ATOM 664 N N . PRO A 1 88 ? 21.267 2.492 -13.289 1.00 90.44 88 PRO A N 1
ATOM 665 C CA . PRO A 1 88 ? 22.165 1.514 -13.903 1.00 90.44 88 PRO A CA 1
ATOM 666 C C . PRO A 1 88 ? 21.801 0.079 -13.521 1.00 90.44 88 PRO A C 1
ATOM 668 O O . PRO A 1 88 ? 21.731 -0.770 -14.402 1.00 90.44 88 PRO A O 1
ATOM 671 N N . ASP A 1 89 ? 21.514 -0.173 -12.239 1.00 88.50 89 ASP A N 1
ATOM 672 C CA . ASP A 1 89 ? 21.160 -1.500 -11.719 1.00 88.50 89 ASP A CA 1
ATOM 673 C C . ASP A 1 89 ? 19.955 -2.073 -12.486 1.00 88.50 89 ASP A C 1
ATOM 675 O O . ASP A 1 89 ? 20.012 -3.182 -13.014 1.00 88.50 89 ASP A O 1
ATOM 679 N N . HIS A 1 90 ? 18.890 -1.275 -12.638 1.00 88.69 90 HIS A N 1
ATOM 680 C CA . HIS A 1 90 ? 17.679 -1.694 -13.346 1.00 88.69 90 HIS A CA 1
ATOM 681 C C . HIS A 1 90 ? 17.920 -1.990 -14.832 1.00 88.69 90 HIS A C 1
ATOM 683 O O . HIS A 1 90 ? 17.355 -2.950 -15.360 1.00 88.69 90 HIS A O 1
ATOM 689 N N . LEU A 1 91 ? 18.764 -1.203 -15.504 1.00 91.44 91 LEU A N 1
ATOM 690 C CA . LEU A 1 91 ? 19.090 -1.414 -16.916 1.00 91.44 91 LEU A CA 1
ATOM 691 C C . LEU A 1 91 ? 20.013 -2.620 -17.126 1.00 91.44 91 LEU A C 1
ATOM 693 O O . LEU A 1 91 ? 19.793 -3.385 -18.064 1.00 91.44 91 LEU A O 1
ATOM 697 N N . PHE A 1 92 ? 21.009 -2.824 -16.259 1.00 92.75 92 PHE A N 1
ATOM 6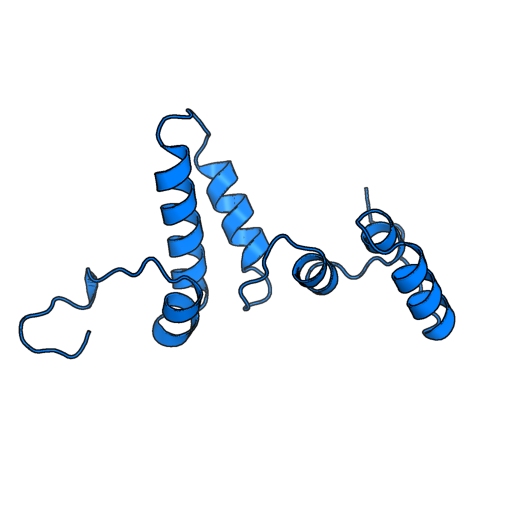98 C CA . PHE A 1 92 ? 21.900 -3.983 -16.336 1.00 92.75 92 PHE A CA 1
ATOM 699 C C . PHE A 1 92 ? 21.145 -5.289 -16.078 1.00 92.75 92 PHE A C 1
ATOM 701 O O . PHE A 1 92 ? 21.276 -6.224 -16.868 1.00 92.75 92 PHE A O 1
ATOM 708 N N . ASP A 1 93 ? 20.298 -5.335 -15.047 1.00 88.69 93 ASP A N 1
ATOM 709 C CA . ASP A 1 93 ? 19.475 -6.510 -14.742 1.00 88.69 93 ASP A CA 1
ATOM 710 C C . ASP A 1 93 ? 18.475 -6.810 -15.866 1.00 88.69 93 ASP A C 1
ATOM 712 O O . ASP A 1 93 ? 18.223 -7.969 -16.202 1.00 88.69 93 ASP A O 1
ATOM 716 N N . ALA A 1 94 ? 17.905 -5.772 -16.483 1.00 90.31 94 ALA A N 1
ATOM 717 C CA . ALA A 1 94 ? 16.998 -5.930 -17.612 1.00 90.31 94 ALA A CA 1
ATOM 718 C C . ALA A 1 94 ? 17.705 -6.415 -18.881 1.00 90.31 94 ALA A C 1
ATOM 720 O O . ALA A 1 94 ? 17.167 -7.283 -19.569 1.00 90.31 94 ALA A O 1
ATOM 721 N N . ALA A 1 95 ? 18.902 -5.895 -19.169 1.00 92.75 95 ALA A N 1
ATOM 722 C CA . ALA A 1 95 ? 19.720 -6.341 -20.291 1.00 92.75 95 ALA A CA 1
ATOM 723 C C . ALA A 1 95 ? 20.158 -7.801 -20.109 1.00 92.75 95 ALA A C 1
ATOM 725 O O . ALA A 1 95 ? 20.004 -8.606 -21.027 1.00 92.75 95 ALA A O 1
ATOM 726 N N . ALA A 1 96 ? 20.627 -8.166 -18.910 1.00 93.50 96 ALA A N 1
ATOM 727 C CA . ALA A 1 96 ? 20.996 -9.540 -18.573 1.00 93.50 96 ALA A CA 1
ATOM 728 C C . ALA A 1 96 ? 19.790 -10.495 -18.619 1.00 93.50 96 ALA A C 1
ATOM 730 O O . ALA A 1 96 ? 19.910 -11.630 -19.075 1.00 93.50 96 ALA A O 1
ATOM 731 N N . GLY A 1 97 ? 18.620 -10.030 -18.176 1.00 90.44 97 GLY A N 1
ATOM 732 C CA . GLY A 1 97 ? 17.372 -10.791 -18.174 1.00 90.44 97 GLY A CA 1
ATOM 733 C C . GLY A 1 97 ? 16.578 -10.762 -19.484 1.00 90.44 97 GLY A C 1
ATOM 734 O O . GLY A 1 97 ? 15.483 -11.318 -19.506 1.00 90.44 97 GLY A O 1
ATOM 735 N N . MET A 1 98 ? 17.074 -10.101 -20.542 1.00 90.62 98 MET A N 1
ATOM 736 C CA . MET A 1 98 ? 16.362 -9.882 -21.816 1.00 90.62 98 MET A CA 1
ATOM 737 C C . MET A 1 98 ? 14.910 -9.394 -21.627 1.00 90.62 98 MET A C 1
ATOM 739 O O . MET A 1 98 ? 13.981 -9.844 -22.303 1.00 90.62 98 MET A O 1
ATOM 743 N N . LYS A 1 99 ? 14.692 -8.479 -20.674 1.00 88.31 99 LYS A N 1
ATOM 744 C CA . LYS A 1 99 ? 13.354 -7.952 -20.376 1.00 88.31 99 LYS A CA 1
ATOM 745 C C . LYS A 1 99 ? 12.866 -7.052 -21.512 1.00 88.31 99 LYS A C 1
ATOM 747 O O . LYS A 1 99 ? 13.595 -6.183 -21.980 1.00 88.31 99 LYS A O 1
ATOM 752 N N . THR A 1 100 ? 11.610 -7.233 -21.916 1.00 88.31 100 THR A N 1
ATOM 753 C CA . THR A 1 100 ? 10.933 -6.361 -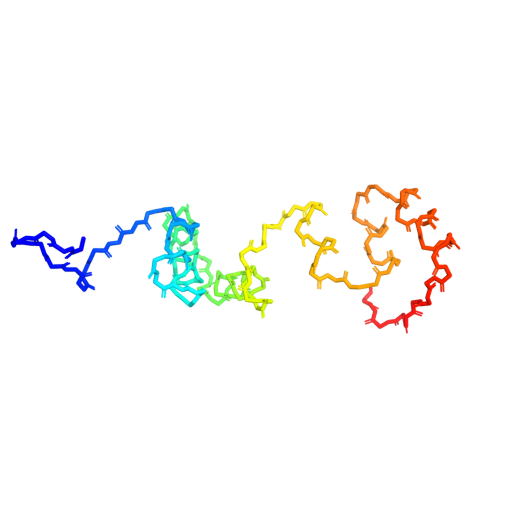22.887 1.00 88.31 100 THR A CA 1
ATOM 754 C C . THR A 1 100 ? 9.951 -5.459 -22.149 1.00 88.31 100 THR A C 1
ATOM 756 O O . THR A 1 100 ? 9.105 -5.953 -21.406 1.00 88.31 100 THR A O 1
ATOM 759 N N . ASP A 1 101 ? 10.067 -4.149 -22.347 1.00 88.25 101 ASP A N 1
ATOM 760 C CA . ASP A 1 101 ? 9.131 -3.165 -21.803 1.00 88.25 101 ASP A CA 1
ATOM 761 C C . ASP A 1 101 ? 8.022 -2.882 -22.826 1.00 88.25 101 ASP A C 1
ATOM 763 O O . ASP A 1 101 ? 8.295 -2.751 -24.019 1.00 88.25 101 ASP A O 1
ATOM 767 N N . LYS A 1 102 ? 6.768 -2.807 -22.371 1.00 87.56 102 LYS A N 1
ATOM 768 C CA . LYS A 1 102 ? 5.607 -2.555 -23.238 1.00 87.56 102 LYS A CA 1
ATOM 769 C C . LYS A 1 102 ? 5.389 -1.074 -23.547 1.00 87.56 102 LYS A C 1
ATOM 771 O O . LYS A 1 102 ? 4.558 -0.770 -24.393 1.00 87.56 102 LYS A O 1
ATOM 776 N N . ILE A 1 103 ? 6.124 -0.170 -22.889 1.00 86.62 103 ILE A N 1
ATOM 777 C CA . ILE A 1 103 ? 5.994 1.287 -23.071 1.00 86.62 103 ILE A CA 1
ATOM 778 C C . ILE A 1 103 ? 4.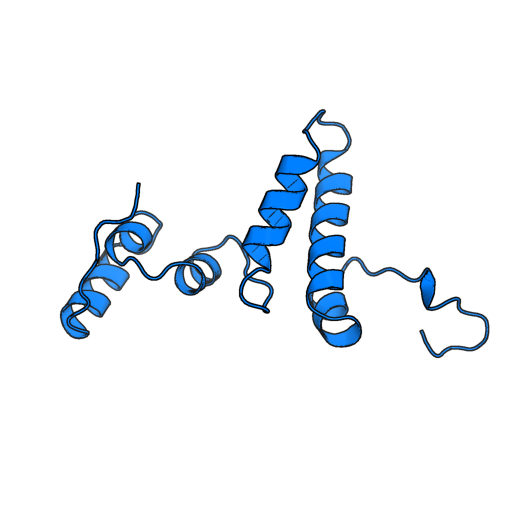540 1.741 -22.822 1.00 86.62 103 ILE A C 1
ATOM 780 O O . ILE A 1 103 ? 3.984 2.585 -23.514 1.00 86.62 103 ILE A O 1
ATOM 784 N N . GLU A 1 104 ? 3.905 1.141 -21.816 1.00 86.62 104 GLU A N 1
ATOM 785 C CA . GLU A 1 104 ? 2.566 1.516 -21.330 1.00 86.62 104 GLU A CA 1
ATOM 786 C C . GLU A 1 104 ? 2.652 2.511 -20.155 1.00 86.62 104 GLU A C 1
ATOM 788 O O . GLU A 1 104 ? 1.638 2.913 -19.585 1.00 86.62 104 GLU A O 1
ATOM 793 N N . GLY A 1 105 ? 3.874 2.887 -19.760 1.00 78.44 105 GLY A N 1
ATOM 794 C CA . GLY A 1 105 ? 4.123 3.927 -18.768 1.00 78.44 105 GLY A CA 1
ATOM 795 C C . GLY A 1 105 ? 3.812 5.324 -19.312 1.00 78.44 105 GLY A C 1
ATOM 796 O O . GLY A 1 105 ? 3.848 5.546 -20.520 1.00 78.44 105 GLY A O 1
ATOM 797 N N . VAL A 1 106 ? 3.508 6.249 -18.397 1.00 71.81 106 VAL A N 1
ATOM 798 C CA . VAL A 1 106 ? 3.392 7.691 -18.681 1.00 71.81 106 VAL A CA 1
ATOM 799 C C . VAL A 1 106 ? 4.760 8.276 -19.003 1.00 71.81 106 VAL A C 1
ATOM 801 O O . VAL A 1 106 ? 5.709 7.919 -18.264 1.00 71.81 106 VAL A O 1
#

Foldseek 3Di:
DPDPPDDPVPDDDLDLVVLCVPVRLVSSLVSQLVVVCVVCVVPPDDSVVSSVVSCLQCVVRDRADPDLVRVVVSDDALVVSLVPPPVVVSVVVCVVVVPDGPPPDD

Secondary structure (DSSP, 8-state):
--STT--GGG---S-HHHHHHHH-HHHHHHHHHHHHHHHTTTS---HHHHHHHHHHHHTTSS---SSHHHHHHH---HHHHHTSS-HHHHHHHHHHTT--------

Radius of gyration: 18.23 Å; chains: 1; bounding box: 36×33×53 Å

Sequence (106 aa):
MNTEGVDGTKTSTNNVMEARDILGIEAARSTIAHEIGEVMGDMDIDPRHMQLLADVMTYKGEVLGITRFGLSKMRDSVLQLASFEKTPDHLFDAAAGMKTDKIEGV

pLDDT: mean 89.36, std 5.66, range [71.81, 96.62]

Organism: Verticillium longisporum (NCBI:txid100787)